Protein AF-A0A0Q4GIU4-F1 (afdb_monomer_lite)

Structure (mmCIF, N/CA/C/O backbone):
data_AF-A0A0Q4GIU4-F1
#
_entry.id   AF-A0A0Q4GIU4-F1
#
loop_
_atom_site.group_PDB
_atom_site.id
_atom_site.type_symbol
_atom_site.label_atom_id
_atom_site.label_alt_id
_atom_site.label_comp_id
_atom_site.label_asym_id
_atom_site.label_entity_id
_atom_site.label_seq_id
_atom_site.pdbx_PDB_ins_code
_atom_site.Cartn_x
_atom_site.Cartn_y
_atom_site.Cartn_z
_atom_site.occupancy
_atom_site.B_iso_or_equiv
_atom_site.auth_seq_id
_atom_site.auth_comp_id
_atom_site.auth_asym_id
_atom_site.auth_atom_id
_atom_site.pdbx_PDB_model_num
ATOM 1 N N . MET A 1 1 ? 18.160 7.508 18.747 1.00 64.81 1 MET A N 1
ATOM 2 C CA . MET A 1 1 ? 18.851 7.458 17.434 1.00 64.81 1 MET A CA 1
ATOM 3 C C . MET A 1 1 ? 19.887 8.561 17.313 1.00 64.81 1 MET A C 1
ATOM 5 O O . MET A 1 1 ? 20.928 8.315 16.727 1.00 64.81 1 MET A O 1
ATOM 9 N N . GLU A 1 2 ? 19.651 9.717 17.932 1.00 73.06 2 GLU A N 1
ATOM 10 C CA . GLU A 1 2 ? 20.606 10.829 18.023 1.00 73.06 2 GLU A CA 1
ATOM 11 C C . GLU A 1 2 ? 21.966 10.409 18.614 1.00 73.06 2 GLU A C 1
ATOM 13 O O . GLU A 1 2 ? 22.997 10.730 18.033 1.00 73.06 2 GLU A O 1
ATOM 18 N N . ASP A 1 3 ? 21.981 9.563 19.653 1.00 75.00 3 ASP A N 1
ATOM 19 C CA . ASP A 1 3 ? 23.223 8.988 20.209 1.00 75.00 3 ASP A CA 1
ATOM 20 C C . ASP A 1 3 ? 23.993 8.084 19.228 1.00 75.00 3 ASP A C 1
ATOM 22 O O . ASP A 1 3 ? 25.207 7.934 19.328 1.00 75.00 3 ASP A O 1
ATOM 26 N N . LYS A 1 4 ? 23.299 7.457 18.266 1.00 72.44 4 LYS A N 1
ATOM 27 C CA . LYS A 1 4 ? 23.948 6.665 17.206 1.00 72.44 4 LYS A CA 1
ATOM 28 C C . LYS A 1 4 ? 24.483 7.562 16.094 1.00 72.44 4 LYS A C 1
ATOM 30 O O . LYS A 1 4 ? 25.513 7.246 15.514 1.00 72.44 4 LYS A O 1
ATOM 35 N N . LEU A 1 5 ? 23.798 8.672 15.813 1.00 74.06 5 LEU A N 1
ATOM 36 C CA . LEU A 1 5 ? 24.231 9.664 14.832 1.00 74.06 5 LEU A CA 1
ATOM 37 C C . LEU A 1 5 ? 25.500 10.392 15.292 1.00 74.06 5 LEU A C 1
ATOM 39 O O . LEU A 1 5 ? 26.400 10.609 14.487 1.00 74.06 5 LEU A O 1
ATOM 43 N N . SER A 1 6 ? 25.603 10.726 16.581 1.00 73.88 6 SER A N 1
ATOM 44 C CA . SER A 1 6 ? 26.808 11.338 17.157 1.00 73.88 6 SER A CA 1
ATOM 45 C C . SER A 1 6 ? 28.007 10.382 17.205 1.00 73.88 6 SER A C 1
ATOM 47 O O . SER A 1 6 ? 29.148 10.837 17.169 1.00 73.88 6 SER A O 1
ATOM 49 N N . ALA A 1 7 ? 27.752 9.070 17.238 1.00 76.88 7 ALA A N 1
ATOM 50 C CA . ALA A 1 7 ? 28.764 8.016 17.209 1.00 76.88 7 ALA A CA 1
ATOM 51 C C . ALA A 1 7 ? 29.135 7.530 15.791 1.00 76.88 7 ALA A C 1
ATOM 53 O O . ALA A 1 7 ? 30.015 6.677 15.661 1.00 76.88 7 ALA A O 1
ATOM 54 N N . ALA A 1 8 ? 28.479 8.031 14.737 1.00 77.62 8 ALA A N 1
ATOM 55 C CA . ALA A 1 8 ? 28.760 7.636 13.358 1.00 77.62 8 ALA A CA 1
ATOM 56 C C . ALA A 1 8 ? 30.159 8.099 12.930 1.00 77.62 8 ALA A C 1
ATOM 58 O O . ALA A 1 8 ? 30.542 9.251 13.144 1.00 77.62 8 ALA A O 1
ATOM 59 N N . THR A 1 9 ? 30.924 7.203 12.309 1.00 79.38 9 THR A N 1
ATOM 60 C CA . THR A 1 9 ? 32.351 7.442 12.031 1.00 79.38 9 THR A CA 1
ATOM 61 C C . THR A 1 9 ? 32.622 7.803 10.575 1.00 79.38 9 THR A C 1
ATOM 63 O O . THR A 1 9 ? 33.625 8.450 10.275 1.00 79.38 9 THR A O 1
ATOM 66 N N . SER A 1 10 ? 31.712 7.437 9.669 1.00 87.50 10 SER A N 1
ATOM 67 C CA . SER A 1 10 ? 31.809 7.724 8.237 1.00 87.50 10 SER A CA 1
ATOM 68 C C . SER A 1 10 ? 30.708 8.669 7.743 1.00 87.50 10 SER A C 1
ATOM 70 O O . SER A 1 10 ? 29.621 8.766 8.316 1.00 87.50 10 SER A O 1
ATOM 72 N N . GLY A 1 11 ? 30.973 9.355 6.624 1.00 84.12 11 GLY A N 1
ATOM 73 C CA . GLY A 1 11 ? 29.987 10.234 5.985 1.00 84.12 11 GLY A CA 1
ATOM 74 C C . GLY A 1 11 ? 28.734 9.490 5.510 1.00 84.12 11 GLY A C 1
ATOM 75 O O . GLY A 1 11 ? 27.635 10.017 5.636 1.00 84.12 11 GLY A O 1
ATOM 76 N N . TRP A 1 12 ? 28.886 8.249 5.033 1.00 86.75 12 TRP A N 1
ATOM 77 C CA . TRP A 1 12 ? 27.760 7.413 4.606 1.00 86.75 12 TRP A CA 1
ATOM 78 C C . TRP A 1 12 ? 26.863 7.009 5.782 1.00 86.75 12 TRP A C 1
ATOM 80 O O . TRP A 1 12 ? 25.655 7.207 5.703 1.00 86.75 12 TRP A O 1
ATOM 90 N N . GLU A 1 13 ? 27.443 6.527 6.891 1.00 86.19 13 GLU A N 1
ATOM 91 C CA . GLU A 1 13 ? 26.679 6.162 8.098 1.00 86.19 13 GLU A CA 1
ATOM 92 C C . GLU A 1 13 ? 25.882 7.352 8.631 1.00 86.19 13 GLU A C 1
ATOM 94 O O . GLU A 1 13 ? 24.728 7.210 9.034 1.00 86.19 13 GLU A O 1
ATOM 99 N N . LYS A 1 14 ? 26.487 8.543 8.611 1.00 86.25 14 LYS A N 1
ATOM 100 C CA . LYS A 1 14 ? 25.820 9.763 9.052 1.00 86.25 14 LYS A CA 1
ATOM 101 C C . LYS A 1 14 ? 24.609 10.090 8.173 1.00 86.25 14 LYS A C 1
ATOM 103 O O . LYS A 1 14 ? 23.523 10.309 8.702 1.00 86.25 14 LYS A O 1
ATOM 108 N N . THR A 1 15 ? 24.775 10.074 6.850 1.00 86.75 15 THR A N 1
ATOM 109 C CA . THR A 1 15 ? 23.681 10.336 5.900 1.00 86.75 15 THR A CA 1
ATOM 110 C C . THR A 1 15 ? 22.569 9.287 5.985 1.00 86.75 15 THR A C 1
ATOM 112 O O . THR A 1 15 ? 21.392 9.642 5.916 1.00 86.75 15 THR A O 1
ATOM 115 N N . ASP A 1 16 ? 22.912 8.011 6.163 1.00 87.25 16 ASP A N 1
ATOM 116 C CA . ASP A 1 16 ? 21.937 6.925 6.318 1.00 87.25 16 ASP A CA 1
ATOM 117 C C . ASP A 1 16 ? 21.103 7.080 7.604 1.00 87.25 16 ASP A C 1
ATOM 119 O O . ASP A 1 16 ? 19.870 6.983 7.589 1.00 87.25 16 ASP A O 1
ATOM 123 N N . LEU A 1 17 ? 21.760 7.425 8.716 1.00 89.19 17 LEU A N 1
ATOM 124 C CA . LEU A 1 17 ? 21.087 7.697 9.983 1.00 89.19 17 LEU A CA 1
ATOM 125 C C . LEU A 1 17 ? 20.203 8.944 9.908 1.00 89.19 17 LEU A C 1
ATOM 127 O O . LEU A 1 17 ? 19.068 8.893 10.374 1.00 89.19 17 LEU A O 1
ATOM 131 N N . GLU A 1 18 ? 20.671 10.034 9.298 1.00 89.81 18 GLU A N 1
ATOM 132 C CA . GLU A 1 18 ? 19.868 11.246 9.077 1.00 89.81 18 GLU A CA 1
ATOM 133 C C . GLU A 1 18 ? 18.605 10.943 8.258 1.00 89.81 18 GLU A C 1
ATOM 135 O O . GLU A 1 18 ? 17.505 11.348 8.640 1.00 89.81 18 GLU A O 1
ATOM 140 N N . ALA A 1 19 ? 18.735 10.171 7.174 1.00 87.56 19 ALA A N 1
ATOM 141 C CA . ALA A 1 19 ? 17.596 9.755 6.358 1.00 87.56 19 ALA A CA 1
ATOM 142 C C . ALA A 1 19 ? 16.611 8.870 7.139 1.00 87.56 19 ALA A C 1
ATOM 144 O O . ALA A 1 19 ? 15.395 9.000 6.977 1.00 87.56 19 ALA A O 1
ATOM 145 N N . SER A 1 20 ? 17.126 8.002 8.010 1.00 90.94 20 SER A N 1
ATOM 146 C CA . SER A 1 20 ? 16.312 7.153 8.879 1.00 90.94 20 SER A CA 1
ATOM 147 C C . SER A 1 20 ? 15.563 7.960 9.945 1.00 90.94 20 SER A C 1
ATOM 149 O O . SER A 1 20 ? 14.394 7.673 10.204 1.00 90.94 20 SER A O 1
ATOM 151 N N . ILE A 1 21 ? 16.196 8.979 10.547 1.00 92.25 21 ILE A N 1
ATOM 152 C CA . ILE A 1 21 ? 15.535 9.885 11.506 1.00 92.25 21 ILE A CA 1
ATOM 153 C C . ILE A 1 21 ? 14.395 10.613 10.799 1.00 92.25 21 ILE A C 1
ATOM 155 O O . ILE A 1 21 ? 13.255 10.549 11.252 1.00 92.25 21 ILE A O 1
ATOM 159 N N . GLU A 1 22 ? 14.678 11.211 9.637 1.00 92.06 22 GLU A N 1
ATOM 160 C CA . GLU A 1 22 ? 13.666 11.916 8.850 1.00 92.06 22 GLU A CA 1
ATOM 161 C C . GLU A 1 22 ? 12.478 11.003 8.502 1.00 92.06 22 GLU A C 1
ATOM 163 O O . GLU A 1 22 ? 11.321 11.410 8.624 1.00 92.06 22 GLU A O 1
ATOM 168 N N . ALA A 1 23 ? 12.744 9.763 8.080 1.00 91.81 23 ALA A N 1
ATOM 169 C CA . ALA A 1 23 ? 11.696 8.806 7.745 1.00 91.81 23 ALA A CA 1
ATOM 170 C C . ALA A 1 23 ? 10.796 8.495 8.951 1.00 91.81 23 ALA A C 1
ATOM 172 O O . ALA A 1 23 ? 9.572 8.498 8.814 1.00 91.81 23 ALA A O 1
ATOM 173 N N . LEU A 1 24 ? 11.379 8.263 10.131 1.00 93.56 24 LEU A N 1
ATOM 174 C CA . LEU A 1 24 ? 10.625 7.988 11.357 1.00 93.56 24 LEU A CA 1
ATOM 175 C C . LEU A 1 24 ? 9.800 9.195 11.810 1.00 93.56 24 LEU A C 1
ATOM 177 O O . LEU A 1 24 ? 8.632 9.033 12.171 1.00 93.56 24 LEU A O 1
ATOM 181 N N . ASP A 1 25 ? 10.367 10.398 11.749 1.00 94.19 25 ASP A N 1
ATOM 182 C CA . ASP A 1 25 ? 9.665 11.627 12.123 1.00 94.19 25 ASP A CA 1
ATOM 183 C C . ASP A 1 25 ? 8.450 11.862 11.222 1.00 94.19 25 ASP A C 1
ATOM 185 O O . ASP A 1 25 ? 7.336 12.084 11.709 1.00 94.19 25 ASP A O 1
ATOM 189 N N . ARG A 1 26 ? 8.624 11.732 9.900 1.00 93.31 26 ARG A N 1
ATOM 190 C CA . ARG A 1 26 ? 7.518 11.872 8.941 1.00 93.31 26 ARG A CA 1
ATOM 191 C C . ARG A 1 26 ? 6.483 10.761 9.082 1.00 93.31 26 ARG A C 1
ATOM 193 O O . ARG A 1 26 ? 5.282 11.035 9.012 1.00 93.31 26 ARG A O 1
ATOM 200 N N . TYR A 1 27 ? 6.919 9.527 9.322 1.00 93.44 27 TYR A N 1
ATOM 201 C CA . TYR A 1 27 ? 6.024 8.403 9.585 1.00 93.44 27 TYR A CA 1
ATOM 202 C C . TYR A 1 27 ? 5.135 8.680 10.805 1.00 93.44 27 TYR A C 1
ATOM 204 O O . TYR A 1 27 ? 3.908 8.622 10.712 1.00 93.44 27 TYR A O 1
ATOM 212 N N . ASN A 1 28 ? 5.733 9.081 11.928 1.00 93.81 28 ASN A N 1
ATOM 213 C CA . ASN A 1 28 ? 5.002 9.404 13.153 1.00 93.81 28 ASN A CA 1
ATOM 214 C C . ASN A 1 28 ? 4.058 10.601 12.969 1.00 93.81 28 ASN A C 1
ATOM 216 O O . ASN A 1 28 ? 2.910 10.559 13.419 1.00 93.81 28 ASN A O 1
ATOM 220 N N . ALA A 1 29 ? 4.502 11.651 12.272 1.00 93.56 29 ALA A N 1
ATOM 221 C CA . ALA A 1 29 ? 3.660 12.805 11.965 1.00 93.56 29 ALA A CA 1
ATOM 222 C C . ALA A 1 29 ? 2.420 12.400 11.149 1.00 93.56 29 ALA A C 1
ATOM 224 O O . ALA A 1 29 ? 1.298 12.795 11.476 1.00 93.56 29 ALA A O 1
ATOM 225 N N . THR A 1 30 ? 2.607 11.545 10.144 1.00 93.00 30 THR A N 1
ATOM 226 C CA . THR A 1 30 ? 1.535 11.061 9.264 1.00 93.00 30 THR A CA 1
ATOM 227 C C . THR A 1 30 ? 0.558 10.155 10.004 1.00 93.00 30 THR A C 1
ATOM 229 O O . THR A 1 30 ? -0.657 10.321 9.870 1.00 93.00 30 THR A O 1
ATOM 232 N N . LEU A 1 31 ? 1.054 9.232 10.836 1.00 92.12 31 LEU A N 1
ATOM 233 C CA . LEU A 1 31 ? 0.213 8.383 11.686 1.00 92.12 31 LEU A CA 1
ATOM 234 C C . LEU A 1 31 ? -0.723 9.215 12.569 1.00 92.12 31 LEU A C 1
ATOM 236 O O . LEU A 1 31 ? -1.913 8.908 12.670 1.00 92.12 31 LEU A O 1
ATOM 240 N N . ASN A 1 32 ? -0.192 10.279 13.174 1.00 90.69 32 ASN A N 1
ATOM 241 C CA . ASN A 1 32 ? -0.948 11.160 14.057 1.00 90.69 32 ASN A CA 1
ATOM 242 C C . ASN A 1 32 ? -1.969 12.014 13.294 1.00 90.69 32 ASN A C 1
ATOM 244 O O . ASN A 1 32 ? -3.113 12.123 13.732 1.00 90.69 32 ASN A O 1
ATOM 248 N N . GLN A 1 33 ? -1.589 12.592 12.149 1.00 92.94 33 GLN A N 1
ATOM 249 C CA . GLN A 1 33 ? -2.486 13.434 11.346 1.00 92.94 33 GLN A CA 1
ATOM 250 C C . GLN A 1 33 ? -3.639 12.649 10.714 1.00 92.94 33 GLN A C 1
ATOM 252 O O . GLN A 1 33 ? -4.760 13.146 10.639 1.00 92.94 33 GLN A O 1
ATOM 257 N N . THR A 1 34 ? -3.377 11.423 10.263 1.00 89.19 34 THR A N 1
ATOM 258 C CA . THR A 1 34 ? -4.369 10.592 9.557 1.00 89.19 34 THR A CA 1
ATOM 259 C C . THR A 1 34 ? -5.229 9.754 10.502 1.00 89.19 34 THR A C 1
ATOM 261 O O . THR A 1 34 ? -6.259 9.219 10.093 1.00 89.19 34 THR A O 1
ATOM 264 N N . GLY A 1 35 ? -4.820 9.624 11.769 1.00 88.06 35 GLY A N 1
ATOM 265 C CA . GLY A 1 35 ? -5.450 8.732 12.741 1.00 88.06 35 GLY A CA 1
ATOM 266 C C . GLY A 1 35 ? -5.148 7.251 12.505 1.00 88.06 35 GLY A C 1
ATOM 267 O O . GLY A 1 35 ? -5.777 6.400 13.133 1.00 88.06 35 GLY A O 1
ATOM 268 N N . ALA A 1 36 ? -4.196 6.923 11.625 1.00 88.12 36 ALA A N 1
ATOM 269 C CA . ALA A 1 36 ? -3.777 5.546 11.372 1.00 88.12 36 ALA A CA 1
ATOM 270 C C . ALA A 1 36 ? -3.177 4.863 12.612 1.00 88.12 36 ALA A C 1
ATOM 272 O O . ALA A 1 36 ? -3.238 3.643 12.722 1.00 88.12 36 ALA A O 1
ATOM 273 N N . ASN A 1 37 ? -2.689 5.636 13.589 1.00 89.12 37 ASN A N 1
ATOM 274 C CA . ASN A 1 37 ? -2.282 5.127 14.903 1.00 89.12 37 ASN A CA 1
ATOM 275 C C . ASN A 1 37 ? -3.422 4.487 15.721 1.00 89.12 37 ASN A C 1
ATOM 277 O O . ASN A 1 37 ? -3.152 3.836 16.724 1.00 89.12 37 ASN A O 1
ATOM 281 N N . LYS A 1 38 ? -4.685 4.678 15.321 1.00 90.56 38 LYS A N 1
ATOM 282 C CA . LYS A 1 38 ? -5.865 4.073 15.962 1.00 90.56 38 LYS A CA 1
ATOM 283 C C . LYS A 1 38 ? -6.337 2.795 15.268 1.00 90.56 38 LYS A C 1
ATOM 285 O O . LYS A 1 38 ? -7.342 2.226 15.686 1.00 90.56 38 LYS A O 1
ATOM 290 N N . LEU A 1 39 ? -5.692 2.396 14.173 1.00 91.38 39 LEU A N 1
ATOM 291 C CA . LEU A 1 39 ? -6.026 1.164 13.469 1.00 91.38 39 LEU A CA 1
ATOM 292 C C . LEU A 1 39 ? -5.463 -0.028 14.242 1.00 91.38 39 LEU A C 1
ATOM 294 O O . LEU A 1 39 ? -4.322 0.011 14.698 1.00 91.38 39 LEU A O 1
ATOM 298 N N . ASP A 1 40 ? -6.259 -1.087 14.356 1.00 94.75 40 ASP A N 1
ATOM 299 C CA . ASP A 1 40 ? -5.780 -2.358 14.886 1.00 94.75 40 ASP A CA 1
ATOM 300 C C . ASP A 1 40 ? -4.978 -3.079 13.797 1.00 94.75 40 ASP A C 1
ATOM 302 O O . ASP A 1 40 ? -5.532 -3.699 12.884 1.00 94.75 40 ASP A O 1
ATOM 306 N N . CYS A 1 41 ? -3.660 -2.890 13.851 1.00 95.25 41 CYS A N 1
ATOM 307 C CA . CYS A 1 41 ? -2.703 -3.383 12.873 1.00 95.25 41 CYS A CA 1
ATOM 308 C C . CYS A 1 41 ? -1.945 -4.590 13.427 1.00 95.25 41 CYS A C 1
ATOM 310 O O . CYS A 1 41 ? -1.278 -4.508 14.456 1.00 95.25 41 CYS A O 1
ATOM 312 N N . THR A 1 42 ? -1.952 -5.689 12.679 1.00 95.25 42 THR A N 1
ATOM 313 C CA . THR A 1 42 ? -1.138 -6.879 12.956 1.00 95.25 42 THR A CA 1
ATOM 314 C C . THR A 1 42 ? -0.127 -7.081 11.836 1.00 95.25 42 THR A C 1
ATOM 316 O O . THR A 1 42 ? -0.500 -7.043 10.663 1.00 95.25 42 THR A O 1
ATOM 319 N N . ALA A 1 43 ? 1.142 -7.319 12.177 1.00 94.12 43 ALA A N 1
ATOM 320 C CA . ALA A 1 43 ? 2.180 -7.618 11.193 1.00 94.12 43 ALA A CA 1
ATOM 321 C C . ALA A 1 43 ? 1.794 -8.830 10.336 1.00 94.12 43 ALA A C 1
ATOM 323 O O . ALA A 1 43 ? 1.348 -9.859 10.853 1.00 94.12 43 ALA A O 1
ATOM 324 N N . LEU A 1 44 ? 1.976 -8.720 9.020 1.00 88.06 44 LEU A N 1
ATOM 325 C CA . LEU A 1 44 ? 1.748 -9.848 8.130 1.00 88.06 44 LEU A CA 1
ATOM 326 C C . LEU A 1 44 ? 2.885 -10.862 8.316 1.00 88.06 44 LEU A C 1
ATOM 328 O O . LEU A 1 44 ? 4.026 -10.616 7.935 1.00 88.06 44 LEU A O 1
ATOM 332 N N . THR A 1 45 ? 2.575 -12.011 8.911 1.00 80.62 45 THR A N 1
ATOM 333 C CA . THR A 1 45 ? 3.536 -13.100 9.103 1.00 80.62 45 THR A CA 1
ATOM 334 C C . THR A 1 45 ? 3.369 -14.174 8.029 1.00 80.62 45 THR A C 1
ATOM 336 O O . THR A 1 45 ? 2.255 -14.540 7.649 1.00 80.62 45 THR A O 1
ATOM 339 N N . GLY A 1 46 ? 4.495 -14.702 7.543 1.00 80.56 46 GLY A N 1
ATOM 340 C CA . GLY A 1 46 ? 4.528 -15.778 6.550 1.00 80.56 46 GLY A CA 1
ATOM 341 C C . GLY A 1 46 ? 4.488 -15.312 5.091 1.00 80.56 46 GLY A C 1
ATOM 342 O O . GLY A 1 46 ? 4.362 -14.131 4.777 1.00 80.56 46 GLY A O 1
ATOM 343 N N . SER A 1 47 ? 4.644 -16.270 4.173 1.00 81.50 47 SER A N 1
ATOM 344 C CA . SER A 1 47 ? 4.598 -16.004 2.734 1.00 81.50 47 SER A CA 1
ATOM 345 C C . SER A 1 47 ? 3.162 -16.063 2.229 1.00 81.50 47 SER A C 1
ATOM 347 O O . SER A 1 47 ? 2.482 -17.073 2.406 1.00 81.50 47 SER A O 1
ATOM 349 N N . VAL A 1 48 ? 2.715 -15.001 1.560 1.00 87.88 48 VAL A N 1
ATOM 350 C CA . VAL A 1 48 ? 1.422 -14.990 0.870 1.00 87.88 48 VAL A CA 1
ATOM 351 C C . VAL A 1 48 ? 1.634 -15.315 -0.615 1.00 87.88 48 VAL A C 1
ATOM 353 O O . VAL A 1 48 ? 2.585 -14.797 -1.226 1.00 87.88 48 VAL A O 1
ATOM 356 N N . PRO A 1 49 ? 0.797 -16.185 -1.217 1.00 93.25 49 PRO A N 1
ATOM 357 C CA . PRO A 1 49 ? 0.849 -16.449 -2.649 1.00 93.25 49 PRO A CA 1
ATOM 358 C C . PRO A 1 49 ? 0.691 -15.162 -3.473 1.00 93.25 49 PRO A C 1
ATOM 360 O O . PRO A 1 49 ? -0.014 -14.250 -3.048 1.00 93.25 49 PRO A O 1
ATOM 363 N N . PRO A 1 50 ? 1.325 -15.064 -4.653 1.00 96.50 50 PRO A N 1
ATOM 364 C CA . PRO A 1 50 ? 1.146 -13.909 -5.523 1.00 96.50 50 PRO A CA 1
ATOM 365 C C . PRO A 1 50 ? -0.287 -13.834 -6.065 1.00 96.50 50 PRO A C 1
ATOM 367 O O . PRO A 1 50 ? -0.962 -14.854 -6.238 1.00 96.50 50 PRO A O 1
ATOM 370 N N . LEU A 1 51 ? -0.712 -12.623 -6.412 1.00 97.25 51 LEU A N 1
ATOM 371 C CA . LEU A 1 51 ? -1.906 -12.394 -7.215 1.00 97.25 51 LEU A CA 1
ATOM 372 C C . LEU A 1 51 ? -1.639 -12.836 -8.656 1.00 97.25 51 LEU A C 1
ATOM 374 O O . LEU A 1 51 ? -0.526 -12.684 -9.157 1.00 97.25 51 LEU A O 1
ATOM 378 N N . LEU A 1 52 ? -2.661 -13.358 -9.330 1.00 97.12 52 LEU A N 1
ATOM 379 C CA . LEU A 1 52 ? -2.621 -13.590 -10.771 1.00 97.12 52 LEU A CA 1
ATOM 380 C C . LEU A 1 52 ? -3.384 -12.451 -11.453 1.00 97.12 52 LEU A C 1
ATOM 382 O O . LEU A 1 52 ? -4.602 -12.372 -11.311 1.00 97.12 52 LEU A O 1
ATOM 386 N N . ILE A 1 53 ? -2.674 -11.564 -12.148 1.00 97.50 53 ILE A N 1
ATOM 387 C CA . ILE A 1 53 ? -3.239 -10.373 -12.797 1.00 97.50 53 ILE A CA 1
ATOM 388 C C . ILE A 1 53 ? -2.731 -10.330 -14.235 1.00 97.50 53 ILE A C 1
ATOM 390 O O . ILE A 1 53 ? -1.523 -10.375 -14.450 1.00 97.50 53 ILE A O 1
ATOM 394 N N . GLY A 1 54 ? -3.632 -10.292 -15.221 1.00 94.81 54 GLY A N 1
ATOM 395 C CA . GLY A 1 54 ? -3.247 -10.239 -16.638 1.00 94.81 54 GLY A CA 1
ATOM 396 C C . GLY A 1 54 ? -2.325 -11.384 -17.086 1.00 94.81 54 GLY A C 1
ATOM 397 O O . GLY A 1 54 ? -1.448 -11.188 -17.917 1.00 94.81 54 GLY A O 1
ATOM 398 N N . GLY A 1 55 ? -2.440 -12.566 -16.468 1.00 93.56 55 GLY A N 1
ATOM 399 C CA . GLY A 1 55 ? -1.550 -13.708 -16.723 1.00 93.56 55 GLY A CA 1
ATOM 400 C C . GLY A 1 55 ? -0.196 -13.669 -15.997 1.00 93.56 55 GLY A C 1
ATOM 401 O O . GLY A 1 55 ? 0.541 -14.652 -16.054 1.00 93.56 55 GLY A O 1
ATOM 402 N N . LEU A 1 56 ? 0.123 -12.601 -15.256 1.00 95.06 56 LEU A N 1
ATOM 403 C CA . LEU A 1 56 ? 1.347 -12.488 -14.458 1.00 95.06 56 LEU A CA 1
ATOM 404 C C . LEU A 1 56 ? 1.129 -12.776 -12.979 1.00 95.06 56 LEU A C 1
ATOM 406 O O . LEU A 1 56 ? 0.104 -12.434 -12.390 1.00 95.06 56 LEU A O 1
ATOM 410 N N . LYS A 1 57 ? 2.164 -13.346 -12.356 1.00 96.00 57 LYS A N 1
ATOM 411 C CA . LYS A 1 57 ? 2.265 -13.470 -10.901 1.00 96.00 57 LYS A CA 1
ATOM 412 C C . LYS A 1 57 ? 2.776 -12.152 -10.321 1.00 96.00 57 LYS A C 1
ATOM 414 O O . LYS A 1 57 ? 3.968 -11.866 -10.392 1.00 96.00 57 LYS A O 1
ATOM 419 N N . VAL A 1 58 ? 1.884 -11.377 -9.717 1.00 95.81 58 VAL A N 1
ATOM 420 C CA . VAL A 1 58 ? 2.197 -10.101 -9.067 1.00 95.81 58 VAL A CA 1
ATOM 421 C C . VAL A 1 58 ? 2.264 -10.312 -7.561 1.00 95.81 58 VAL A C 1
ATOM 423 O O . VAL A 1 58 ? 1.272 -10.649 -6.912 1.00 95.81 58 VAL A O 1
ATOM 426 N N . ARG A 1 59 ? 3.450 -10.124 -6.981 1.00 94.94 59 ARG A N 1
ATOM 427 C CA . ARG A 1 59 ? 3.628 -10.189 -5.531 1.00 94.94 59 ARG A CA 1
ATOM 428 C C . ARG A 1 59 ? 3.268 -8.842 -4.909 1.00 94.94 59 ARG A C 1
ATOM 430 O O . ARG A 1 59 ? 3.886 -7.832 -5.222 1.00 94.94 59 ARG A O 1
ATOM 437 N N . VAL A 1 60 ? 2.306 -8.862 -3.993 1.00 94.75 60 VAL A N 1
ATOM 438 C CA . VAL A 1 60 ? 1.954 -7.725 -3.138 1.00 94.75 60 VAL A CA 1
ATOM 439 C C . VAL A 1 60 ? 2.278 -8.128 -1.706 1.00 94.75 60 VAL A C 1
ATOM 441 O O . VAL A 1 60 ? 1.800 -9.160 -1.239 1.00 94.75 60 VAL A O 1
ATOM 444 N N . THR A 1 61 ? 3.113 -7.345 -1.028 1.00 93.06 61 THR A N 1
ATOM 445 C CA . THR A 1 61 ? 3.548 -7.603 0.352 1.00 93.06 61 THR A CA 1
ATOM 446 C C . THR A 1 61 ? 3.179 -6.421 1.242 1.00 93.06 61 THR A C 1
ATOM 448 O O . THR A 1 61 ? 4.001 -5.527 1.432 1.00 93.06 61 THR A O 1
ATOM 451 N N . PRO A 1 62 ? 1.937 -6.364 1.747 1.00 95.56 62 PRO A N 1
ATOM 452 C CA . PRO A 1 62 ? 1.598 -5.416 2.798 1.00 95.56 62 PRO A CA 1
ATOM 453 C C . PRO A 1 62 ? 2.414 -5.708 4.064 1.00 95.56 62 PRO A C 1
ATOM 455 O O . PRO A 1 62 ? 2.677 -6.871 4.368 1.00 95.56 62 PRO A O 1
ATOM 458 N N . ASP A 1 63 ? 2.779 -4.670 4.810 1.00 94.50 63 ASP A N 1
ATOM 459 C CA . ASP A 1 63 ? 3.538 -4.806 6.059 1.00 94.50 63 ASP A CA 1
ATOM 460 C C . ASP A 1 63 ? 2.632 -5.261 7.209 1.00 94.50 63 ASP A C 1
ATOM 462 O O . ASP A 1 63 ? 3.011 -6.077 8.052 1.00 94.50 63 ASP A O 1
ATOM 466 N N . VAL A 1 64 ? 1.402 -4.741 7.226 1.00 95.81 64 VAL A N 1
ATOM 467 C CA . VAL A 1 64 ? 0.401 -5.023 8.258 1.00 95.81 64 VAL A CA 1
ATOM 468 C C . VAL A 1 64 ? -0.968 -5.293 7.645 1.00 95.81 64 VAL A C 1
ATOM 470 O O . VAL A 1 64 ? -1.335 -4.736 6.607 1.00 95.81 64 VAL A O 1
ATOM 473 N N . THR A 1 65 ? -1.749 -6.131 8.319 1.00 96.81 65 THR A N 1
ATOM 474 C CA . THR A 1 65 ? -3.192 -6.283 8.106 1.00 96.81 65 THR A CA 1
ATOM 475 C C . THR A 1 65 ? -3.956 -5.482 9.147 1.00 96.81 65 THR A C 1
ATOM 477 O O . THR A 1 65 ? -3.514 -5.397 10.290 1.00 96.81 65 THR A O 1
ATOM 480 N N . ILE A 1 66 ? -5.109 -4.946 8.762 1.00 97.25 66 ILE A N 1
ATOM 481 C CA . ILE A 1 66 ? -6.007 -4.186 9.629 1.00 97.25 66 ILE A CA 1
ATOM 482 C C . ILE A 1 66 ? -7.259 -5.016 9.893 1.00 97.25 66 ILE A C 1
ATOM 484 O O . ILE A 1 66 ? -7.827 -5.569 8.947 1.00 97.25 66 ILE A O 1
ATOM 488 N N . ALA A 1 67 ? -7.715 -5.039 11.141 1.00 96.31 67 ALA A N 1
ATOM 489 C CA . ALA A 1 67 ? -9.054 -5.480 11.510 1.00 96.31 67 ALA A CA 1
ATOM 490 C C . ALA A 1 67 ? -9.836 -4.310 12.121 1.00 96.31 67 ALA A C 1
ATOM 492 O O . ALA A 1 67 ? -9.277 -3.419 12.758 1.00 96.31 67 ALA A O 1
ATOM 493 N N . LYS A 1 68 ? -11.143 -4.270 11.880 1.00 96.19 68 LYS A N 1
ATOM 494 C CA . LYS A 1 68 ? -12.039 -3.291 12.485 1.00 96.19 68 LYS A CA 1
ATOM 495 C C . LYS A 1 68 ? -13.398 -3.923 12.722 1.00 96.19 68 LYS A C 1
ATOM 497 O O . LYS A 1 68 ? -14.074 -4.298 11.764 1.00 96.19 68 LYS A O 1
ATOM 502 N N . ASP A 1 69 ? -13.818 -3.960 13.978 1.00 95.38 69 ASP A N 1
ATOM 503 C CA . ASP A 1 69 ? -15.162 -4.400 14.333 1.00 95.38 69 ASP A CA 1
ATOM 504 C C . ASP A 1 69 ? -16.218 -3.523 13.651 1.00 95.38 69 ASP A C 1
ATOM 506 O O . ASP A 1 69 ? -16.122 -2.289 13.614 1.00 95.38 69 ASP A O 1
ATOM 510 N N . ASP A 1 70 ? -17.246 -4.173 13.113 1.00 93.50 70 ASP A N 1
ATOM 511 C CA . ASP A 1 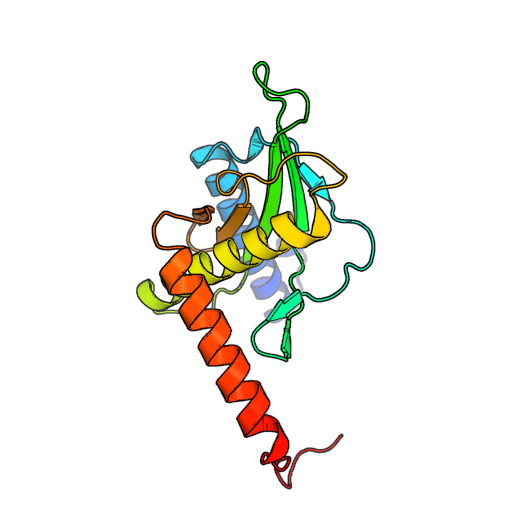70 ? -18.426 -3.517 12.567 1.00 93.50 70 ASP A CA 1
ATOM 512 C C . ASP A 1 70 ? -19.655 -4.007 13.336 1.00 93.50 70 ASP A C 1
ATOM 514 O O . ASP A 1 70 ? -20.108 -5.126 13.109 1.00 93.50 70 ASP A O 1
ATOM 518 N N . PRO A 1 71 ? -20.232 -3.176 14.225 1.00 92.69 71 PRO A N 1
ATOM 519 C CA . PRO A 1 71 ? -21.400 -3.553 15.022 1.00 92.69 71 PRO A CA 1
ATOM 520 C C . PRO A 1 71 ? -22.632 -3.944 14.195 1.00 92.69 71 PRO A C 1
ATOM 522 O O . PRO A 1 71 ? -23.607 -4.443 14.752 1.00 92.69 71 PRO A O 1
ATOM 525 N N . LYS A 1 72 ? -22.637 -3.651 12.888 1.00 93.12 72 LYS A N 1
ATOM 526 C CA . LYS A 1 72 ? -23.737 -3.959 11.968 1.00 93.12 72 LYS A CA 1
ATOM 527 C C . LYS A 1 72 ? -23.476 -5.199 11.112 1.00 93.12 72 LYS A C 1
ATOM 529 O O . LYS A 1 72 ? -24.367 -5.582 10.355 1.00 93.12 72 LYS A O 1
ATOM 534 N N . ALA A 1 73 ? -22.291 -5.800 11.196 1.00 92.25 73 ALA A N 1
ATOM 535 C CA . ALA A 1 73 ? -21.910 -6.976 10.426 1.00 92.25 73 ALA A CA 1
ATOM 536 C C . ALA A 1 73 ? -21.580 -8.155 11.351 1.00 92.25 73 ALA A C 1
ATOM 538 O O . ALA A 1 73 ? -21.236 -7.977 12.515 1.00 92.25 73 ALA A O 1
ATOM 539 N N . LEU A 1 74 ? -21.708 -9.373 10.818 1.00 91.50 74 LEU A N 1
ATOM 540 C CA . LEU A 1 74 ? -21.317 -10.593 11.533 1.00 91.50 74 LEU A CA 1
ATOM 541 C C . LEU A 1 74 ? -19.794 -10.750 11.591 1.00 91.50 74 LEU A C 1
ATOM 543 O O . LEU A 1 74 ? -19.262 -11.200 12.599 1.00 91.50 74 LEU A O 1
ATOM 547 N N . ASP A 1 75 ? -19.118 -10.349 10.516 1.00 94.81 75 ASP A N 1
ATOM 548 C CA . ASP A 1 75 ? -17.670 -10.429 10.380 1.00 94.81 75 ASP A CA 1
ATOM 549 C C . ASP A 1 75 ? -17.032 -9.038 10.511 1.00 94.81 75 ASP A C 1
ATOM 551 O O . ASP A 1 75 ? -17.604 -8.053 10.021 1.00 94.81 75 ASP A O 1
ATOM 555 N N . PRO A 1 76 ? -15.819 -8.933 11.086 1.00 96.44 76 PRO A N 1
ATOM 556 C CA . PRO A 1 76 ? -15.086 -7.676 11.106 1.00 96.44 76 PRO A CA 1
ATOM 557 C C . PRO A 1 76 ? -14.745 -7.224 9.682 1.00 96.44 76 PRO A C 1
ATOM 559 O O . PRO A 1 76 ? -14.635 -8.016 8.739 1.00 96.44 76 PRO A O 1
ATOM 562 N N . ARG A 1 77 ? -14.533 -5.920 9.517 1.00 97.69 77 ARG A N 1
ATOM 563 C CA . ARG A 1 77 ? -13.983 -5.344 8.289 1.00 97.69 77 ARG A CA 1
ATOM 564 C C . ARG A 1 77 ? -12.473 -5.517 8.312 1.00 97.69 77 ARG A C 1
ATOM 566 O O . ARG A 1 77 ? -11.836 -5.217 9.319 1.00 97.69 77 ARG A O 1
ATOM 573 N N . VAL A 1 78 ? -11.895 -5.962 7.202 1.00 97.62 78 VAL A N 1
ATOM 574 C CA . VAL A 1 78 ? -10.447 -6.200 7.110 1.00 97.62 78 VAL A CA 1
ATOM 575 C C . VAL A 1 78 ? -9.808 -5.440 5.960 1.00 97.62 78 VAL A C 1
ATOM 577 O O . VAL A 1 78 ? -10.441 -5.142 4.949 1.00 97.62 78 VAL A O 1
ATOM 580 N N . GLY A 1 79 ? -8.528 -5.136 6.111 1.00 97.44 79 GLY A N 1
ATOM 581 C CA . GLY A 1 79 ? -7.715 -4.501 5.085 1.00 97.44 79 GLY A CA 1
ATOM 582 C C . GLY A 1 79 ? -6.232 -4.700 5.356 1.00 97.44 79 GLY A C 1
ATOM 583 O O . GLY A 1 79 ? -5.844 -5.583 6.121 1.00 97.44 79 GLY A O 1
ATOM 584 N N . ALA A 1 80 ? -5.392 -3.901 4.715 1.00 97.31 80 ALA A N 1
ATOM 585 C CA . ALA A 1 80 ? -3.947 -3.982 4.869 1.00 97.31 80 ALA A CA 1
ATOM 586 C C . ALA A 1 80 ? -3.272 -2.661 4.481 1.00 97.31 80 ALA A C 1
ATOM 588 O O . ALA A 1 80 ? -3.894 -1.780 3.883 1.00 97.31 80 ALA A O 1
ATOM 589 N N . VAL A 1 81 ? -1.993 -2.528 4.821 1.00 96.50 81 VAL A N 1
ATOM 590 C CA . VAL A 1 81 ? -1.179 -1.349 4.507 1.00 96.50 81 VAL A CA 1
ATOM 591 C C . VAL A 1 81 ? 0.133 -1.786 3.885 1.00 96.50 81 VAL A C 1
ATOM 593 O O . VAL A 1 81 ? 0.785 -2.692 4.399 1.00 96.50 81 VAL A O 1
ATOM 596 N N . VAL A 1 82 ? 0.533 -1.118 2.806 1.00 95.62 82 VAL A N 1
ATOM 597 C CA . VAL A 1 82 ? 1.907 -1.173 2.296 1.00 95.62 82 VAL A CA 1
ATOM 598 C C . VAL A 1 82 ? 2.607 0.160 2.532 1.00 95.62 82 VAL A C 1
ATOM 600 O O . VAL A 1 82 ? 2.056 1.219 2.226 1.00 95.62 82 VAL A O 1
ATOM 603 N N . THR A 1 83 ? 3.823 0.114 3.055 1.00 94.31 83 THR A N 1
ATOM 604 C CA . THR A 1 83 ? 4.640 1.278 3.386 1.00 94.31 83 THR A CA 1
ATOM 605 C C . THR A 1 83 ? 5.596 1.580 2.243 1.00 94.31 83 THR A C 1
ATOM 607 O O . THR A 1 83 ? 6.386 0.749 1.802 1.00 94.31 83 THR A O 1
ATOM 610 N N . MET A 1 84 ? 5.532 2.805 1.738 1.00 92.31 84 MET A N 1
ATOM 611 C CA . MET A 1 84 ? 6.364 3.304 0.656 1.00 92.31 84 MET A CA 1
ATOM 612 C C . MET A 1 84 ? 7.429 4.248 1.216 1.00 92.31 84 MET A C 1
ATOM 614 O O . MET A 1 84 ? 7.142 5.388 1.574 1.00 92.31 84 MET A O 1
ATOM 618 N N . ILE A 1 85 ? 8.679 3.776 1.237 1.00 87.75 85 ILE A N 1
ATOM 619 C CA . ILE A 1 85 ? 9.846 4.497 1.791 1.00 87.75 85 ILE A CA 1
ATOM 620 C C . ILE A 1 85 ? 10.716 5.107 0.667 1.00 87.75 85 ILE A C 1
ATOM 622 O O . ILE A 1 85 ? 11.758 5.706 0.895 1.00 87.75 85 ILE A O 1
ATOM 626 N N . ALA A 1 86 ? 10.310 5.000 -0.600 1.00 79.50 86 ALA A N 1
ATOM 627 C CA . ALA A 1 86 ? 11.112 5.530 -1.703 1.00 79.50 86 ALA A CA 1
ATOM 628 C C . ALA A 1 86 ? 11.132 7.075 -1.702 1.00 79.50 86 ALA A C 1
ATOM 630 O O . ALA A 1 86 ? 10.104 7.717 -1.928 1.00 79.50 86 ALA A O 1
ATOM 631 N N . LYS A 1 87 ? 12.310 7.682 -1.503 1.00 71.50 87 LYS A N 1
ATOM 632 C CA . LYS A 1 87 ? 12.518 9.146 -1.551 1.00 71.50 87 LYS A CA 1
ATOM 633 C C . LYS A 1 87 ? 12.755 9.689 -2.973 1.00 71.50 87 LYS A C 1
ATOM 635 O O . LYS A 1 87 ? 12.558 10.871 -3.214 1.00 71.50 87 LYS A O 1
ATOM 640 N N . GLY A 1 88 ? 13.130 8.828 -3.925 1.00 68.88 88 GLY A N 1
ATOM 641 C CA . GLY A 1 88 ? 13.672 9.226 -5.236 1.00 68.88 88 GLY A CA 1
ATOM 642 C C . GLY A 1 88 ? 12.690 9.700 -6.318 1.00 68.88 88 GLY A C 1
ATOM 643 O O . GLY A 1 88 ? 13.138 10.020 -7.413 1.00 68.88 88 GLY A O 1
ATOM 644 N N . GLU A 1 89 ? 11.378 9.744 -6.068 1.00 79.00 89 GLU A N 1
ATOM 645 C CA . GLU A 1 89 ? 10.422 10.295 -7.043 1.00 79.00 89 GLU A CA 1
ATOM 646 C C . GLU A 1 89 ? 10.245 11.798 -6.807 1.00 79.00 89 GLU A C 1
ATOM 648 O O . GLU A 1 89 ? 9.610 12.204 -5.832 1.00 79.00 89 GLU A O 1
ATOM 653 N N . SER A 1 90 ? 10.820 12.610 -7.698 1.00 75.44 90 SER A N 1
ATOM 654 C CA . SER A 1 90 ? 10.782 14.074 -7.623 1.00 75.44 90 SER A CA 1
ATOM 655 C C . SER A 1 90 ? 9.479 14.672 -8.160 1.00 75.44 90 SER A C 1
ATOM 657 O O . SER A 1 90 ? 9.144 15.809 -7.830 1.00 75.44 90 SER A O 1
ATOM 659 N N . SER A 1 91 ? 8.712 13.929 -8.966 1.00 85.56 91 SER A N 1
ATOM 660 C CA . SER A 1 91 ? 7.407 14.373 -9.450 1.00 85.56 91 SER A CA 1
ATOM 661 C C . SER A 1 91 ? 6.303 14.006 -8.460 1.00 85.56 91 SER A C 1
ATOM 663 O O . SER A 1 91 ? 5.912 12.842 -8.350 1.00 85.56 91 SER A O 1
ATOM 665 N N . GLY A 1 92 ? 5.715 15.018 -7.813 1.00 85.50 92 GLY A N 1
ATOM 666 C CA . GLY A 1 92 ? 4.568 14.828 -6.916 1.00 85.50 92 GLY A CA 1
ATOM 667 C C . GLY A 1 92 ? 3.398 14.092 -7.583 1.00 85.50 92 GLY A C 1
ATOM 668 O O . GLY A 1 92 ? 2.790 13.210 -6.982 1.00 85.50 92 GLY A O 1
ATOM 669 N N . THR A 1 93 ? 3.136 14.356 -8.869 1.00 89.12 93 THR A N 1
ATOM 670 C CA . THR A 1 93 ? 2.089 13.655 -9.629 1.00 89.12 93 THR A CA 1
ATOM 671 C C . THR A 1 93 ? 2.392 12.166 -9.789 1.00 89.12 93 THR A C 1
ATOM 673 O O . THR A 1 93 ? 1.527 11.336 -9.513 1.00 89.12 93 THR A O 1
ATOM 676 N N . LYS A 1 94 ? 3.612 11.801 -10.208 1.00 89.81 94 LYS A N 1
ATOM 677 C CA . LYS A 1 94 ? 3.991 10.385 -10.362 1.00 89.81 94 LYS A CA 1
ATOM 678 C C . LYS A 1 94 ? 3.971 9.658 -9.023 1.00 89.81 94 LYS A C 1
ATOM 680 O O . LYS A 1 94 ? 3.477 8.534 -8.948 1.00 89.81 94 LYS A O 1
ATOM 685 N N . ARG A 1 95 ? 4.445 10.318 -7.963 1.00 90.50 95 ARG A N 1
ATOM 686 C CA . ARG A 1 95 ? 4.408 9.802 -6.592 1.00 90.50 95 ARG A CA 1
ATOM 687 C C . ARG A 1 95 ? 2.978 9.494 -6.149 1.00 90.50 95 ARG A C 1
ATOM 689 O O . ARG A 1 95 ? 2.690 8.366 -5.748 1.00 90.50 95 ARG A O 1
ATOM 696 N N . ALA A 1 96 ? 2.068 10.451 -6.323 1.00 90.25 96 ALA A N 1
ATOM 697 C CA . ALA A 1 96 ? 0.659 10.286 -5.988 1.00 90.25 96 ALA A CA 1
ATOM 698 C C . ALA A 1 96 ? -0.009 9.162 -6.798 1.00 90.25 96 ALA A C 1
ATOM 700 O O . ALA A 1 96 ? -0.776 8.372 -6.247 1.00 90.25 96 ALA A O 1
ATOM 701 N N . GLU A 1 97 ? 0.280 9.047 -8.097 1.00 91.69 97 GLU A N 1
ATOM 702 C CA . GLU A 1 97 ? -0.259 7.956 -8.915 1.00 91.69 97 GLU A CA 1
ATOM 703 C C . GLU A 1 97 ? 0.303 6.588 -8.510 1.00 91.69 97 GLU A C 1
ATOM 705 O O . GLU A 1 97 ? -0.452 5.614 -8.463 1.00 91.69 97 GLU A O 1
ATOM 710 N N . LYS A 1 98 ? 1.585 6.509 -8.130 1.00 91.75 98 LYS A N 1
ATOM 711 C CA . LYS A 1 98 ? 2.192 5.290 -7.582 1.00 91.75 98 LYS A CA 1
ATOM 712 C C . LYS A 1 98 ? 1.515 4.863 -6.280 1.00 91.75 98 LYS A C 1
ATOM 714 O O . LYS A 1 98 ? 1.160 3.693 -6.156 1.00 91.75 98 LYS A O 1
ATOM 719 N N . ALA A 1 99 ? 1.283 5.796 -5.354 1.00 93.50 99 ALA A N 1
ATOM 720 C CA . ALA A 1 99 ? 0.572 5.527 -4.104 1.00 93.50 99 ALA A CA 1
ATOM 721 C C . ALA A 1 99 ? -0.845 4.989 -4.371 1.00 93.50 99 ALA A C 1
ATOM 723 O O . ALA A 1 99 ? -1.221 3.921 -3.895 1.00 93.50 99 ALA A O 1
ATOM 724 N N . LYS A 1 100 ? -1.612 5.644 -5.251 1.00 94.50 100 LYS A N 1
ATOM 725 C CA . LYS A 1 100 ? -2.956 5.169 -5.627 1.00 94.50 100 LYS A CA 1
ATOM 726 C C . LYS A 1 100 ? -2.935 3.766 -6.242 1.00 94.50 100 LYS A C 1
ATOM 728 O O . LYS A 1 100 ? -3.811 2.961 -5.938 1.00 94.50 100 LYS A O 1
ATOM 733 N N . THR A 1 101 ? -1.963 3.459 -7.101 1.00 95.25 101 THR A N 1
ATOM 734 C CA . THR A 1 101 ? -1.798 2.115 -7.681 1.00 95.25 101 THR A CA 1
ATOM 735 C C . THR A 1 101 ? -1.448 1.081 -6.611 1.00 95.25 101 THR A C 1
ATOM 737 O O . THR A 1 101 ? -2.057 0.013 -6.579 1.00 95.25 101 THR A O 1
ATOM 740 N N . ALA A 1 102 ? -0.536 1.407 -5.691 1.00 95.75 102 ALA A N 1
ATOM 741 C CA . ALA A 1 102 ? -0.185 0.544 -4.567 1.00 95.75 102 ALA A CA 1
ATOM 742 C C . ALA A 1 102 ? -1.402 0.254 -3.670 1.00 95.75 102 ALA A C 1
ATOM 744 O O . ALA A 1 102 ? -1.660 -0.904 -3.355 1.00 95.75 102 ALA A O 1
ATOM 745 N N . ALA A 1 103 ? -2.214 1.264 -3.344 1.00 96.88 103 ALA A N 1
ATOM 746 C CA . ALA A 1 103 ? -3.437 1.082 -2.561 1.00 96.88 103 ALA A CA 1
ATOM 747 C C . ALA A 1 103 ? -4.447 0.136 -3.244 1.00 96.88 103 ALA A C 1
ATOM 749 O O . ALA A 1 103 ? -5.073 -0.691 -2.581 1.00 96.88 103 ALA A O 1
ATOM 750 N N . VAL A 1 104 ? -4.579 0.199 -4.576 1.00 97.44 104 VAL A N 1
ATOM 751 C CA . VAL A 1 104 ? -5.426 -0.738 -5.340 1.00 97.44 104 VAL A CA 1
ATOM 752 C C . VAL A 1 104 ? -4.866 -2.161 -5.316 1.00 97.44 104 VAL A C 1
ATOM 754 O O . VAL A 1 104 ? -5.632 -3.105 -5.149 1.00 97.44 104 VAL A O 1
ATOM 757 N N . LEU A 1 105 ? -3.549 -2.339 -5.426 1.00 97.62 105 LEU A N 1
ATOM 758 C CA . LEU A 1 105 ? -2.924 -3.660 -5.292 1.00 97.62 105 LEU A CA 1
ATOM 759 C C . LEU A 1 105 ? -3.134 -4.254 -3.891 1.00 97.62 105 LEU A C 1
ATOM 761 O O . LEU A 1 105 ? -3.406 -5.446 -3.767 1.00 97.62 105 LEU A O 1
ATOM 765 N N . VAL A 1 106 ? -3.075 -3.425 -2.845 1.00 97.69 106 VAL A N 1
ATOM 766 C CA . VAL A 1 106 ? -3.395 -3.833 -1.468 1.00 97.69 106 VAL A CA 1
ATOM 767 C C . VAL A 1 106 ? -4.866 -4.232 -1.326 1.00 97.69 106 VAL A C 1
ATOM 769 O O . VAL A 1 106 ? -5.170 -5.212 -0.650 1.00 97.69 106 VAL A O 1
ATOM 772 N N . TRP A 1 107 ? -5.783 -3.535 -2.001 1.00 97.94 107 TRP A N 1
ATOM 773 C CA . TRP A 1 107 ? -7.184 -3.955 -2.066 1.00 97.94 107 TRP A CA 1
ATOM 774 C C . TRP A 1 107 ? -7.348 -5.335 -2.716 1.00 97.94 107 TRP A C 1
ATOM 776 O O . TRP A 1 107 ? -7.974 -6.211 -2.123 1.00 97.94 107 TRP A O 1
ATOM 786 N N . LEU A 1 108 ? -6.740 -5.561 -3.886 1.00 97.81 108 LEU A N 1
ATOM 787 C CA . LEU A 1 108 ? -6.796 -6.862 -4.566 1.00 97.81 108 LEU A CA 1
ATOM 788 C C . LEU A 1 108 ? -6.189 -7.980 -3.705 1.00 97.81 108 LEU A C 1
ATOM 790 O O . LEU A 1 108 ? -6.695 -9.103 -3.681 1.00 97.81 108 LEU A O 1
ATOM 794 N N . PHE A 1 109 ? -5.129 -7.667 -2.956 1.00 97.75 109 PHE A N 1
ATOM 795 C CA . PHE A 1 109 ? -4.569 -8.562 -1.951 1.00 97.75 109 PHE A CA 1
ATOM 796 C C . PHE A 1 109 ? -5.593 -8.906 -0.863 1.00 97.75 109 PHE A C 1
ATOM 798 O O . PHE A 1 109 ? -5.777 -10.083 -0.553 1.00 97.75 109 PHE A O 1
ATOM 805 N N . ALA A 1 110 ? -6.278 -7.907 -0.300 1.00 97.25 110 ALA A N 1
ATOM 806 C CA . ALA A 1 110 ? -7.264 -8.118 0.754 1.00 97.25 110 ALA A CA 1
ATOM 807 C C . ALA A 1 110 ? -8.438 -8.984 0.272 1.00 97.25 110 ALA A C 1
ATOM 809 O O . ALA A 1 110 ? -8.798 -9.949 0.948 1.00 97.25 110 ALA A O 1
ATOM 810 N N . GLU A 1 111 ? -8.973 -8.705 -0.921 1.00 97.06 111 GLU A N 1
ATOM 811 C CA . GLU A 1 111 ? -10.019 -9.523 -1.552 1.00 97.06 111 GLU A CA 1
ATOM 812 C C . GLU A 1 111 ? -9.595 -10.977 -1.739 1.00 97.06 111 GLU A C 1
ATOM 814 O O . GLU A 1 111 ? -10.392 -11.894 -1.541 1.00 97.06 111 GLU A O 1
ATOM 819 N N . LYS A 1 112 ? -8.333 -11.207 -2.110 1.00 97.19 112 LYS A N 1
ATOM 820 C CA . LYS A 1 112 ? -7.847 -12.553 -2.398 1.00 97.19 112 LYS A CA 1
ATOM 821 C C . LYS A 1 112 ? -7.485 -13.347 -1.145 1.00 97.19 112 LYS A C 1
ATOM 823 O O . LYS A 1 112 ? -7.669 -14.565 -1.138 1.00 97.19 112 LYS A O 1
ATOM 828 N N . HIS A 1 113 ? -6.924 -12.692 -0.131 1.00 96.31 113 HIS A N 1
ATOM 829 C CA . HIS A 1 113 ? -6.209 -13.377 0.949 1.00 96.31 113 HIS A CA 1
ATOM 830 C C . HIS A 1 113 ? -6.771 -13.134 2.350 1.00 96.31 113 HIS A C 1
ATOM 832 O O . HIS A 1 113 ? -6.429 -13.890 3.258 1.00 96.31 113 HIS A O 1
ATOM 838 N N . LEU A 1 114 ? -7.617 -12.120 2.554 1.00 95.50 114 LEU A N 1
ATOM 839 C CA . LEU A 1 114 ? -8.103 -11.757 3.891 1.00 95.50 114 LEU A CA 1
ATOM 840 C C . LEU A 1 114 ? -9.569 -12.123 4.146 1.00 95.50 114 LEU A C 1
ATOM 842 O O . LEU A 1 114 ? -10.027 -11.969 5.272 1.00 95.50 114 LEU A O 1
ATOM 846 N N . THR A 1 115 ? -10.286 -12.678 3.166 1.00 94.81 115 THR A N 1
ATOM 847 C CA . THR A 1 115 ? -11.699 -13.086 3.310 1.00 94.81 115 THR A CA 1
ATOM 848 C C . THR A 1 115 ? -11.940 -14.111 4.419 1.00 94.81 115 THR A C 1
ATOM 850 O O . THR A 1 115 ? -13.004 -14.119 5.023 1.00 94.81 115 THR A O 1
ATOM 853 N N . GLY A 1 116 ? -10.945 -14.942 4.748 1.00 92.94 116 GLY A N 1
ATOM 854 C CA . GLY A 1 116 ? -11.012 -15.866 5.889 1.00 92.94 116 GLY A CA 1
ATOM 855 C C . GLY A 1 116 ? -10.839 -15.204 7.264 1.00 92.94 116 GLY A C 1
ATOM 856 O O . GLY A 1 116 ? -10.941 -15.888 8.276 1.00 92.94 116 GLY A O 1
ATOM 857 N N . ARG A 1 117 ? -10.534 -13.901 7.313 1.00 92.81 117 ARG A N 1
ATOM 858 C CA . ARG A 1 117 ? -10.351 -13.114 8.547 1.00 92.81 117 ARG A CA 1
ATOM 859 C C . ARG A 1 117 ? -11.443 -12.061 8.752 1.00 92.81 117 ARG A C 1
ATOM 861 O O . ARG A 1 117 ? -11.465 -11.420 9.795 1.00 92.81 117 ARG A O 1
ATOM 868 N N . GLY A 1 118 ? -12.306 -11.856 7.760 1.00 96.12 118 GLY A N 1
ATOM 869 C CA . GLY A 1 118 ? -13.392 -10.885 7.788 1.00 96.12 118 GLY A CA 1
ATOM 870 C C . GLY A 1 118 ? -13.770 -10.422 6.385 1.00 96.12 118 GLY A C 1
ATOM 871 O O . GLY A 1 118 ? -13.259 -10.932 5.389 1.00 96.12 118 GLY A O 1
ATOM 872 N N . THR A 1 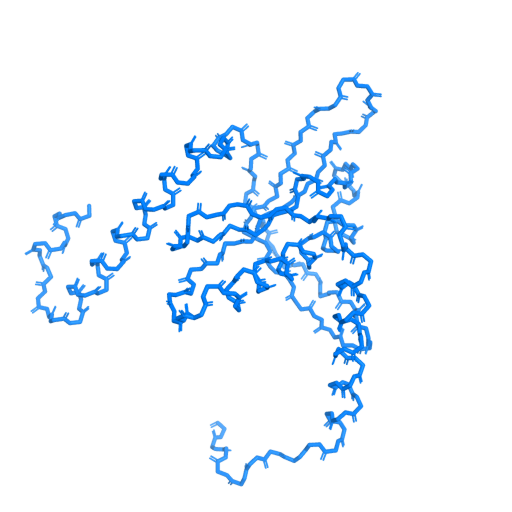119 ? -14.645 -9.423 6.287 1.00 97.56 119 THR A N 1
ATOM 873 C CA . THR A 1 119 ? -15.048 -8.872 4.987 1.00 97.56 119 THR A CA 1
ATOM 874 C C . THR A 1 119 ? -14.083 -7.768 4.543 1.00 97.56 119 THR A C 1
ATOM 876 O O . THR A 1 119 ? -13.985 -6.744 5.229 1.00 97.56 119 THR A O 1
ATOM 879 N N . PRO A 1 120 ? -13.399 -7.906 3.391 1.00 97.31 120 PRO A N 1
ATOM 880 C CA . PRO A 1 120 ? -12.501 -6.874 2.890 1.00 97.31 120 PRO A CA 1
ATOM 881 C C . PRO A 1 120 ? -13.188 -5.510 2.733 1.00 97.31 120 PRO A C 1
ATOM 883 O O . PRO A 1 120 ? -14.311 -5.391 2.228 1.00 97.31 120 PRO A O 1
ATOM 886 N N . ASP A 1 121 ? -12.489 -4.456 3.146 1.00 95.81 121 ASP A N 1
ATOM 887 C CA . ASP A 1 121 ? -12.921 -3.070 3.021 1.00 95.81 121 ASP A CA 1
ATOM 888 C C . ASP A 1 121 ? -11.859 -2.215 2.332 1.00 95.81 121 ASP A C 1
ATOM 890 O O . ASP A 1 121 ? -10.749 -2.028 2.832 1.00 95.81 121 ASP A O 1
ATOM 894 N N . ARG A 1 122 ? -12.233 -1.615 1.199 1.00 94.94 122 ARG A N 1
ATOM 895 C CA . ARG A 1 122 ? -11.383 -0.678 0.452 1.00 94.94 122 ARG A CA 1
ATOM 896 C C . ARG A 1 122 ? -10.901 0.490 1.300 1.00 94.94 122 ARG A C 1
ATOM 898 O O . ARG A 1 122 ? -9.779 0.950 1.119 1.00 94.94 122 ARG A O 1
ATOM 905 N N . LYS A 1 123 ? -11.729 0.961 2.236 1.00 93.94 123 LYS A N 1
ATOM 906 C CA . LYS A 1 123 ? -11.378 2.064 3.138 1.00 93.94 123 LYS A CA 1
ATOM 907 C C . LYS A 1 123 ? -10.355 1.664 4.197 1.00 93.94 123 LYS A C 1
ATOM 909 O O . LYS A 1 123 ? -9.905 2.545 4.912 1.00 93.94 123 LYS A O 1
ATOM 914 N N . LEU A 1 124 ? -10.025 0.377 4.310 1.00 96.25 124 LEU A N 1
ATOM 915 C CA . LEU A 1 124 ? -8.972 -0.161 5.174 1.00 96.25 124 LEU A CA 1
ATOM 916 C C . LEU A 1 124 ? -7.766 -0.669 4.365 1.00 96.25 124 LEU A C 1
ATOM 918 O O . LEU A 1 124 ? -6.873 -1.294 4.923 1.00 96.25 124 LEU A O 1
ATOM 922 N N . CYS A 1 125 ? -7.742 -0.441 3.050 1.00 97.25 125 CYS A N 1
ATOM 923 C CA . CYS A 1 125 ? -6.650 -0.847 2.171 1.00 97.25 125 CYS A CA 1
ATOM 924 C C . CYS A 1 125 ? -5.871 0.389 1.737 1.00 97.25 125 CYS A C 1
ATOM 926 O O . CYS A 1 125 ? -6.393 1.215 0.981 1.00 97.25 125 CYS A O 1
ATOM 928 N N . PHE A 1 126 ? -4.636 0.514 2.220 1.00 96.25 126 PHE A N 1
ATOM 929 C CA . PHE A 1 126 ? -3.856 1.736 2.082 1.00 96.25 126 PHE A CA 1
ATOM 930 C C . PHE A 1 126 ? -2.471 1.507 1.487 1.00 96.25 126 PHE A C 1
ATOM 932 O O . PHE A 1 126 ? -1.823 0.488 1.725 1.00 96.25 126 PHE A O 1
ATOM 939 N N . SER A 1 127 ? -1.974 2.531 0.801 1.00 95.88 127 SER A N 1
ATOM 940 C CA . SER A 1 127 ? -0.540 2.791 0.720 1.00 95.88 127 SER A CA 1
ATOM 941 C C . SER A 1 127 ? -0.178 3.936 1.662 1.00 95.88 127 SER A C 1
ATOM 943 O O . SER A 1 127 ? -0.810 4.996 1.613 1.00 95.88 127 SER A O 1
ATOM 945 N N . PHE A 1 128 ? 0.849 3.740 2.477 1.00 95.31 128 PHE A N 1
ATOM 946 C CA . PHE A 1 128 ? 1.422 4.757 3.347 1.00 95.31 128 PHE A CA 1
ATOM 947 C C . PHE A 1 128 ? 2.668 5.328 2.680 1.00 95.31 128 PHE A C 1
ATOM 949 O O . PHE A 1 128 ? 3.687 4.650 2.582 1.00 95.31 128 PHE A O 1
ATOM 956 N N . ASP A 1 129 ? 2.613 6.574 2.233 1.00 93.06 129 ASP A N 1
ATOM 957 C CA . ASP A 1 129 ? 3.771 7.276 1.700 1.00 93.06 129 ASP A CA 1
ATOM 958 C C . ASP A 1 129 ? 4.500 8.026 2.821 1.00 93.06 129 ASP A C 1
ATOM 960 O O . ASP A 1 129 ? 4.018 9.047 3.315 1.00 93.06 129 ASP A O 1
ATOM 964 N N . VAL A 1 130 ? 5.670 7.514 3.217 1.00 92.62 130 VAL A N 1
ATOM 965 C CA . VAL A 1 130 ? 6.419 8.031 4.370 1.00 92.62 130 VAL A CA 1
ATOM 966 C C . VAL A 1 130 ? 6.937 9.442 4.137 1.00 92.62 130 VAL A C 1
ATOM 968 O O . VAL A 1 130 ? 6.833 10.285 5.021 1.00 92.62 130 VAL A O 1
ATOM 971 N N . PHE A 1 131 ? 7.496 9.721 2.960 1.00 89.25 131 PHE A N 1
ATOM 972 C CA . PHE A 1 131 ? 8.154 11.006 2.723 1.00 89.25 131 PHE A CA 1
ATOM 973 C C . PHE A 1 131 ? 7.182 12.104 2.292 1.00 89.25 131 PHE A C 1
ATOM 975 O O . PHE A 1 131 ? 7.406 13.262 2.643 1.00 89.25 131 PHE A O 1
ATOM 982 N N . ASP A 1 132 ? 6.102 11.760 1.590 1.00 89.00 132 ASP A N 1
ATOM 983 C CA . ASP A 1 132 ? 5.043 12.717 1.230 1.00 89.00 132 ASP A CA 1
ATOM 984 C C . ASP A 1 132 ? 4.062 12.965 2.382 1.00 89.00 132 ASP A C 1
ATOM 986 O O . ASP A 1 132 ? 3.299 13.926 2.368 1.00 89.00 132 ASP A O 1
ATOM 990 N N . GLY A 1 133 ? 4.085 12.087 3.386 1.00 90.00 133 GLY A N 1
ATOM 991 C CA . GLY A 1 133 ? 3.243 12.163 4.568 1.00 90.00 133 GLY A CA 1
ATOM 992 C C . GLY A 1 133 ? 1.771 11.870 4.290 1.00 90.00 133 GLY A C 1
ATOM 993 O O . GLY A 1 133 ? 0.883 12.497 4.864 1.00 90.00 133 GLY A O 1
ATOM 994 N N . ASN A 1 134 ? 1.504 10.930 3.380 1.00 91.25 134 ASN A N 1
ATOM 995 C CA . ASN A 1 134 ? 0.164 10.659 2.873 1.00 91.25 134 ASN A CA 1
ATOM 996 C C . ASN A 1 134 ? -0.270 9.216 3.134 1.00 91.25 134 ASN A C 1
ATOM 998 O O . ASN A 1 134 ? 0.451 8.265 2.840 1.00 91.25 134 ASN A O 1
ATOM 1002 N N . LEU A 1 135 ? -1.508 9.048 3.603 1.00 94.00 135 LEU A N 1
ATOM 1003 C CA . LEU A 1 135 ? -2.179 7.753 3.682 1.00 94.00 135 LEU A CA 1
ATOM 1004 C C . LEU A 1 135 ? -3.259 7.682 2.601 1.00 94.00 135 LEU A C 1
ATOM 1006 O O . LEU A 1 135 ? -4.297 8.338 2.689 1.00 94.00 135 LEU A O 1
ATOM 1010 N N . VAL A 1 136 ? -3.011 6.890 1.563 1.00 94.56 136 VAL A N 1
ATOM 1011 C CA . VAL A 1 136 ? -3.876 6.827 0.381 1.00 94.56 136 VAL A CA 1
ATOM 1012 C C . VAL A 1 136 ? -4.676 5.534 0.402 1.00 94.56 136 VAL A C 1
ATOM 1014 O O . VAL A 1 136 ? -4.107 4.450 0.327 1.00 94.56 136 VAL A O 1
ATOM 1017 N N . ALA A 1 137 ? -6.002 5.647 0.486 1.00 94.88 137 ALA A N 1
ATOM 1018 C CA . ALA A 1 137 ? -6.915 4.507 0.414 1.00 94.88 137 ALA A CA 1
ATOM 1019 C C . ALA A 1 137 ? -7.191 4.071 -1.037 1.00 94.88 137 ALA A C 1
ATOM 1021 O O . ALA A 1 137 ? -7.080 4.865 -1.978 1.00 94.88 137 ALA A O 1
ATOM 1022 N N . ALA A 1 138 ? -7.658 2.834 -1.220 1.00 90.88 138 ALA A N 1
ATOM 1023 C CA . ALA A 1 138 ? -8.182 2.357 -2.499 1.00 90.88 138 ALA A CA 1
ATOM 1024 C C . ALA A 1 138 ? -9.491 3.101 -2.874 1.00 90.88 138 ALA A C 1
ATOM 1026 O O . ALA A 1 138 ? -10.584 2.766 -2.416 1.00 90.88 138 ALA A O 1
ATOM 1027 N N . GLY A 1 139 ? -9.369 4.163 -3.681 1.00 84.31 139 GLY A N 1
ATOM 1028 C CA . GLY A 1 139 ? -10.426 5.160 -3.920 1.00 84.31 139 GLY A CA 1
ATOM 1029 C C . GLY A 1 139 ? -11.490 4.835 -4.987 1.00 84.31 139 GLY A C 1
ATOM 1030 O O . GLY A 1 139 ? -11.662 3.702 -5.431 1.00 84.31 139 GLY A O 1
ATOM 1031 N N . ALA A 1 140 ? -12.232 5.870 -5.409 1.00 68.00 140 ALA A N 1
ATOM 1032 C CA . ALA A 1 140 ? -13.408 5.759 -6.286 1.00 68.00 140 ALA A CA 1
ATOM 1033 C C . ALA A 1 140 ? -13.098 5.309 -7.728 1.00 68.00 140 ALA A C 1
ATOM 1035 O O . ALA A 1 140 ? -13.888 4.583 -8.323 1.00 68.00 140 ALA A O 1
ATOM 1036 N N . SER A 1 141 ? -11.933 5.667 -8.277 1.00 84.00 141 SER A N 1
ATOM 1037 C CA . SER A 1 141 ? -11.493 5.276 -9.630 1.00 84.00 141 SER A CA 1
ATOM 1038 C C . SER A 1 141 ? -10.822 3.896 -9.683 1.00 84.00 141 SER A C 1
ATOM 1040 O O . SER A 1 141 ? -9.972 3.632 -10.535 1.00 84.00 141 SER A O 1
ATOM 1042 N N . ILE A 1 142 ? -11.192 3.003 -8.760 1.00 92.19 142 ILE A N 1
ATOM 1043 C CA . ILE A 1 142 ? -10.570 1.685 -8.627 1.00 92.19 142 ILE A CA 1
ATOM 1044 C C . ILE A 1 142 ? -10.760 0.815 -9.868 1.00 92.19 142 ILE A C 1
ATOM 1046 O O . ILE A 1 142 ? -9.804 0.178 -10.288 1.00 92.19 142 ILE A O 1
ATOM 1050 N N . ALA A 1 143 ? -11.939 0.840 -10.496 1.00 93.50 143 ALA A N 1
ATOM 1051 C CA . ALA A 1 143 ? -12.216 0.027 -11.680 1.00 93.50 143 ALA A CA 1
ATOM 1052 C C . ALA A 1 143 ? -11.263 0.378 -12.833 1.00 93.50 143 ALA A C 1
ATOM 1054 O O . ALA A 1 143 ? -10.622 -0.498 -13.404 1.00 93.50 143 ALA A O 1
ATOM 1055 N N . THR A 1 144 ? -11.083 1.673 -13.109 1.00 94.69 144 THR A N 1
ATOM 1056 C CA . THR A 1 144 ? -10.124 2.146 -14.114 1.00 94.69 144 THR A CA 1
ATOM 1057 C C . THR A 1 144 ? -8.693 1.739 -13.768 1.00 94.69 144 THR A C 1
ATOM 1059 O O . THR A 1 144 ? -7.957 1.303 -14.645 1.00 94.69 144 THR A O 1
ATOM 1062 N N . ARG A 1 145 ? -8.285 1.828 -12.494 1.00 95.06 145 ARG A N 1
ATOM 1063 C CA . ARG A 1 145 ? -6.942 1.392 -12.076 1.00 95.06 145 ARG A CA 1
ATOM 1064 C C . ARG A 1 145 ? -6.747 -0.107 -12.214 1.00 95.06 145 ARG A C 1
ATOM 1066 O O . ARG A 1 145 ? -5.702 -0.506 -12.704 1.00 95.06 145 ARG A O 1
ATOM 1073 N N . ILE A 1 146 ? -7.728 -0.919 -11.830 1.00 96.62 146 ILE A N 1
ATOM 1074 C CA . ILE A 1 146 ? -7.676 -2.371 -12.019 1.00 96.62 146 ILE A CA 1
ATOM 1075 C C . ILE A 1 146 ? -7.521 -2.690 -13.506 1.00 96.62 146 ILE A C 1
ATOM 1077 O O . ILE A 1 146 ? -6.645 -3.477 -13.854 1.00 96.62 146 ILE A O 1
ATOM 1081 N N . ASN A 1 147 ? -8.285 -2.035 -14.384 1.00 97.12 147 ASN A N 1
ATOM 1082 C CA . ASN A 1 147 ? -8.163 -2.228 -15.831 1.00 97.12 147 ASN A CA 1
ATOM 1083 C C . ASN A 1 147 ? -6.772 -1.839 -16.342 1.00 97.12 147 ASN A C 1
ATOM 1085 O O . ASN A 1 147 ? -6.162 -2.610 -17.072 1.00 97.12 147 ASN A O 1
ATOM 1089 N N . ASN A 1 148 ? -6.236 -0.693 -15.915 1.00 96.38 148 ASN A N 1
ATOM 1090 C CA . ASN A 1 148 ? -4.900 -0.250 -16.320 1.00 96.38 148 ASN A CA 1
ATOM 1091 C C . ASN A 1 148 ? -3.797 -1.192 -15.811 1.00 96.38 148 ASN A C 1
ATOM 1093 O O . ASN A 1 148 ? -2.878 -1.508 -16.557 1.00 96.38 148 ASN A O 1
ATOM 1097 N N . ILE A 1 149 ? -3.889 -1.655 -14.558 1.00 96.50 149 ILE A N 1
ATOM 1098 C CA . ILE A 1 149 ? -2.952 -2.633 -13.983 1.00 96.50 149 ILE A CA 1
ATOM 1099 C C . ILE A 1 149 ? -3.036 -3.946 -14.768 1.00 96.50 149 ILE A C 1
ATOM 1101 O O . ILE A 1 149 ? -2.007 -4.502 -15.134 1.00 96.50 149 ILE A O 1
ATOM 1105 N N . THR A 1 150 ? -4.249 -4.421 -15.054 1.00 98.00 150 THR A N 1
ATOM 1106 C CA . THR A 1 150 ? -4.476 -5.664 -15.804 1.00 98.00 150 THR A CA 1
ATOM 1107 C C . THR A 1 150 ? -3.898 -5.561 -17.210 1.00 98.00 150 THR A C 1
ATOM 1109 O O . THR A 1 150 ? -3.092 -6.409 -17.574 1.00 98.00 150 THR A O 1
ATOM 1112 N N . ALA A 1 151 ? -4.216 -4.494 -17.947 1.00 97.69 151 ALA A N 1
ATOM 1113 C CA . ALA A 1 151 ? -3.700 -4.256 -19.293 1.00 97.69 151 ALA A CA 1
ATOM 1114 C C . ALA A 1 151 ? -2.165 -4.174 -19.315 1.00 97.69 151 ALA A C 1
ATOM 1116 O O . ALA A 1 151 ? -1.528 -4.794 -20.161 1.00 97.69 151 ALA A O 1
ATOM 1117 N N . ALA A 1 152 ? -1.556 -3.480 -18.345 1.00 96.31 152 ALA A N 1
ATOM 1118 C CA . ALA A 1 152 ? -0.100 -3.424 -18.223 1.00 96.31 152 ALA A CA 1
ATOM 1119 C C . ALA A 1 152 ? 0.508 -4.810 -17.946 1.00 96.31 152 ALA A C 1
ATOM 1121 O O . ALA A 1 152 ? 1.534 -5.168 -18.520 1.00 96.31 152 ALA A O 1
ATOM 1122 N N . CYS A 1 153 ? -0.121 -5.619 -17.088 1.00 96.62 153 CYS A N 1
ATOM 1123 C CA . CYS A 1 153 ? 0.336 -6.982 -16.840 1.00 96.62 153 CYS A CA 1
ATOM 1124 C C . CYS A 1 153 ? 0.184 -7.888 -18.072 1.00 96.62 153 CYS A C 1
ATOM 1126 O O . CYS A 1 153 ? 1.083 -8.680 -18.338 1.00 96.62 153 CYS A O 1
ATOM 1128 N N . GLU A 1 154 ? -0.898 -7.754 -18.841 1.00 96.25 154 GLU A N 1
ATOM 1129 C CA . GLU A 1 154 ? -1.102 -8.493 -20.095 1.00 96.25 154 GLU A CA 1
ATOM 1130 C C . GLU A 1 154 ? -0.048 -8.128 -21.146 1.00 96.25 154 GLU A C 1
ATOM 1132 O O . GLU A 1 154 ? 0.524 -9.012 -21.788 1.00 96.25 154 GLU A O 1
ATOM 11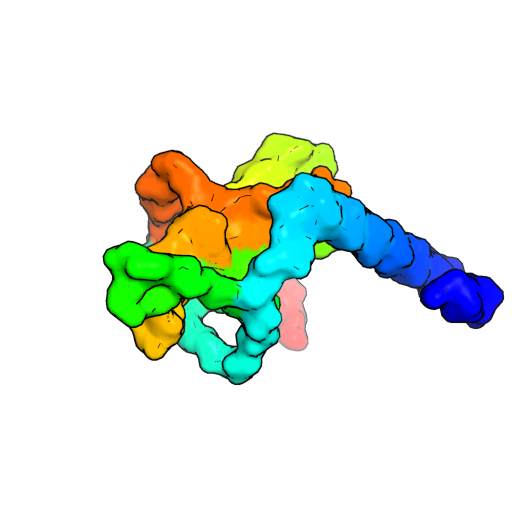37 N N . GLU A 1 155 ? 0.258 -6.836 -21.286 1.00 95.31 155 GLU A N 1
ATOM 1138 C CA . GLU A 1 155 ? 1.301 -6.351 -22.189 1.00 95.31 155 GLU A CA 1
ATOM 1139 C C . GLU A 1 155 ? 2.671 -6.924 -21.809 1.00 95.31 155 GLU A C 1
ATOM 1141 O O . GLU A 1 155 ? 3.373 -7.471 -22.664 1.00 95.31 155 GLU A O 1
ATOM 1146 N N . ILE A 1 156 ? 3.025 -6.886 -20.519 1.00 94.19 156 ILE A N 1
ATOM 1147 C CA . ILE A 1 156 ? 4.268 -7.480 -20.017 1.00 94.19 156 ILE A CA 1
ATOM 1148 C C . ILE A 1 156 ? 4.275 -8.994 -20.260 1.00 94.19 156 ILE A C 1
ATOM 1150 O O . ILE A 1 156 ? 5.276 -9.511 -20.747 1.00 94.19 156 ILE A O 1
ATOM 1154 N N . ALA A 1 157 ? 3.184 -9.715 -19.978 1.00 92.94 157 ALA A N 1
ATOM 1155 C CA . ALA A 1 157 ? 3.098 -11.157 -20.221 1.00 92.94 157 ALA A CA 1
ATOM 1156 C C . ALA A 1 157 ? 3.341 -11.504 -21.697 1.00 92.94 157 ALA A C 1
ATOM 1158 O O . ALA A 1 157 ? 4.077 -12.444 -22.007 1.00 92.94 157 ALA A O 1
ATOM 1159 N N . HIS A 1 158 ? 2.757 -10.725 -22.609 1.00 90.62 158 HIS A N 1
ATOM 1160 C CA . HIS A 1 158 ? 2.945 -10.904 -24.043 1.00 90.62 158 HIS A CA 1
ATOM 1161 C C . HIS A 1 158 ? 4.382 -10.576 -24.476 1.00 90.62 158 HIS A C 1
ATOM 1163 O O . HIS A 1 158 ? 4.992 -11.331 -25.240 1.00 90.62 158 HIS A O 1
ATOM 1169 N N . GLY A 1 159 ? 4.934 -9.470 -23.972 1.00 89.81 159 GLY A N 1
ATOM 1170 C CA . GLY A 1 159 ? 6.281 -9.001 -24.288 1.00 89.81 159 GLY A CA 1
ATOM 1171 C C . GLY A 1 159 ? 7.386 -9.906 -23.745 1.00 89.81 159 GLY A C 1
ATOM 1172 O O . GLY A 1 159 ? 8.385 -10.114 -24.430 1.00 89.81 159 GLY A O 1
ATOM 1173 N N . TRP A 1 160 ? 7.193 -10.511 -22.568 1.00 86.06 160 TRP A N 1
ATOM 1174 C CA . TRP A 1 160 ? 8.216 -11.323 -21.899 1.00 86.06 160 TRP A CA 1
ATOM 1175 C C . TRP A 1 160 ? 8.664 -12.519 -22.738 1.00 86.06 160 TRP A C 1
ATOM 1177 O O . TRP A 1 160 ? 9.844 -12.843 -22.776 1.00 86.06 160 TRP A O 1
ATOM 1187 N N . SER A 1 161 ? 7.736 -13.133 -23.479 1.00 81.69 161 SER A N 1
ATOM 1188 C CA . SER A 1 161 ? 8.044 -14.243 -24.394 1.00 81.69 161 SER A CA 1
ATOM 1189 C C . SER A 1 161 ? 8.992 -13.868 -25.542 1.00 81.69 161 SER A C 1
ATOM 1191 O O . SER A 1 161 ? 9.584 -14.749 -26.159 1.00 81.69 161 SER A O 1
ATOM 1193 N N . LYS A 1 162 ? 9.127 -12.569 -25.834 1.00 86.44 162 LYS A N 1
ATOM 1194 C CA . LYS A 1 162 ? 9.930 -12.016 -26.933 1.00 86.44 162 LYS A CA 1
ATOM 1195 C C . LYS A 1 162 ? 11.174 -11.271 -26.441 1.00 86.44 162 LYS A C 1
ATOM 1197 O O . LYS A 1 162 ? 11.979 -10.842 -27.264 1.00 86.44 162 LYS A O 1
ATOM 1202 N N . ALA A 1 163 ? 11.319 -11.076 -25.131 1.00 84.25 163 ALA A N 1
ATOM 1203 C CA . ALA A 1 163 ? 12.455 -10.377 -24.552 1.00 84.25 163 ALA A CA 1
ATOM 1204 C C . ALA A 1 163 ? 13.684 -11.298 -24.539 1.00 84.25 163 ALA A C 1
ATOM 1206 O O . ALA A 1 163 ? 13.614 -12.427 -24.059 1.00 84.25 163 ALA A O 1
ATOM 1207 N N . SER A 1 164 ? 14.810 -10.806 -25.055 1.00 82.81 164 SER A N 1
ATOM 1208 C CA . SER A 1 164 ? 16.122 -11.430 -24.856 1.00 82.81 164 SER A CA 1
ATOM 1209 C C . SER A 1 164 ? 16.863 -10.655 -23.764 1.00 82.81 164 SER A C 1
ATOM 1211 O O . SER A 1 164 ? 16.766 -9.423 -23.754 1.00 82.81 164 SER A O 1
ATOM 1213 N N . PRO A 1 165 ? 17.557 -11.329 -22.829 1.00 80.25 165 PRO A N 1
ATOM 1214 C CA . PRO A 1 165 ? 18.430 -10.644 -21.885 1.00 80.25 165 PRO A CA 1
ATOM 1215 C C . PRO A 1 165 ? 19.479 -9.815 -22.644 1.00 80.25 165 PRO A C 1
ATOM 1217 O O . PRO A 1 165 ? 19.947 -10.273 -23.686 1.00 80.25 165 PRO A O 1
ATOM 1220 N N . PRO A 1 166 ? 19.841 -8.619 -22.154 1.00 82.56 166 PRO A N 1
ATOM 1221 C CA . PRO A 1 166 ? 21.045 -7.922 -22.591 1.00 8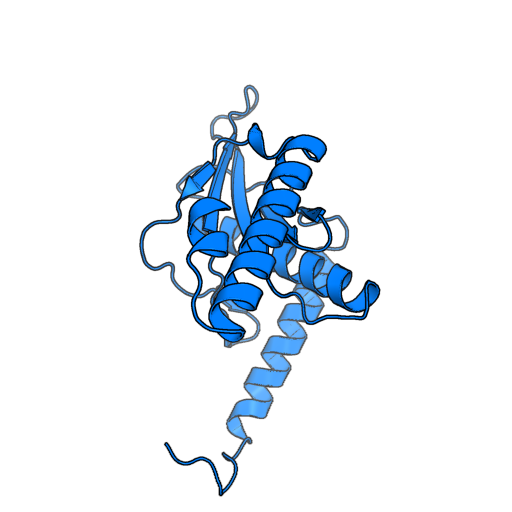2.56 166 PRO A CA 1
ATOM 1222 C C . PRO A 1 166 ? 22.282 -8.830 -22.616 1.00 82.56 166 PRO A C 1
ATOM 1224 O O . PRO A 1 166 ? 22.457 -9.659 -21.722 1.00 82.56 166 PRO A O 1
ATOM 1227 N N . ASP A 1 167 ? 23.141 -8.644 -23.622 1.00 82.88 167 ASP A N 1
ATOM 1228 C CA . ASP A 1 167 ? 24.371 -9.431 -23.814 1.00 82.88 167 ASP A CA 1
ATOM 1229 C C . ASP A 1 167 ? 25.382 -9.268 -22.657 1.00 82.88 167 ASP A C 1
ATOM 1231 O O . ASP A 1 167 ? 26.303 -10.070 -22.527 1.00 82.88 167 ASP A O 1
ATOM 1235 N N . ASP A 1 168 ? 25.215 -8.236 -21.824 1.00 81.94 168 ASP A N 1
ATOM 1236 C CA . ASP A 1 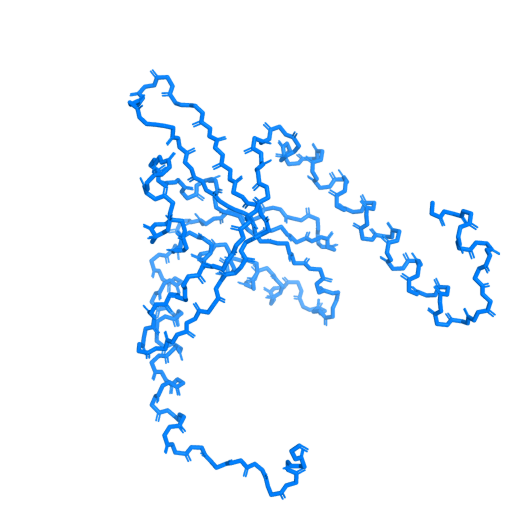168 ? 26.083 -7.838 -20.711 1.00 81.94 168 ASP A CA 1
ATOM 1237 C C . ASP A 1 168 ? 25.510 -8.162 -19.317 1.00 81.94 168 ASP A C 1
ATOM 1239 O O . ASP A 1 168 ? 26.029 -7.690 -18.303 1.00 81.94 168 ASP A O 1
ATOM 1243 N N . LEU A 1 169 ? 24.447 -8.968 -19.236 1.00 71.19 169 LEU A N 1
ATOM 1244 C CA . LEU A 1 169 ? 23.971 -9.504 -17.959 1.00 71.19 169 LEU A CA 1
ATOM 1245 C C . LEU A 1 169 ? 24.900 -10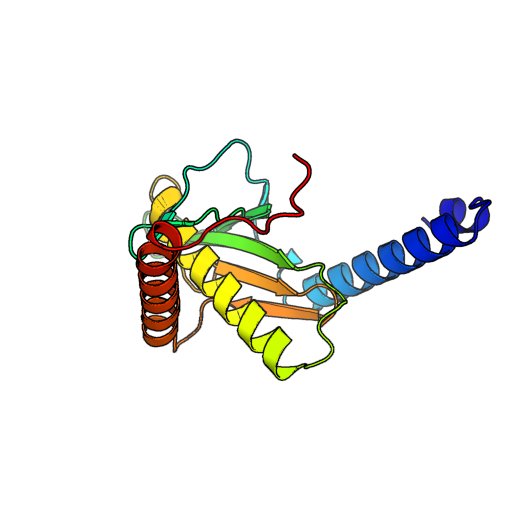.624 -17.473 1.00 71.19 169 LEU A C 1
ATOM 1247 O O . LEU A 1 169 ? 24.652 -11.807 -17.712 1.00 71.19 169 LEU A O 1
ATOM 1251 N N . ASP A 1 170 ? 25.947 -10.237 -16.747 1.00 64.25 170 ASP A N 1
ATOM 1252 C CA . ASP A 1 170 ? 26.695 -11.152 -15.888 1.00 64.25 170 ASP A CA 1
ATOM 1253 C C . ASP A 1 170 ? 25.759 -11.645 -14.768 1.00 64.25 170 ASP A C 1
ATOM 1255 O O . ASP A 1 170 ? 25.188 -10.848 -14.017 1.00 64.25 170 ASP A O 1
ATOM 1259 N N . GLY A 1 171 ? 25.535 -12.962 -14.724 1.00 56.75 171 GLY A N 1
ATOM 1260 C CA . GLY A 1 171 ? 24.667 -13.630 -13.746 1.00 56.75 171 GLY A CA 1
ATOM 1261 C C . GLY A 1 171 ? 25.210 -13.654 -12.323 1.00 56.75 171 GLY A C 1
ATOM 1262 O O . GLY A 1 171 ? 26.445 -13.581 -12.140 1.00 56.75 171 GLY A O 1
#

pLDDT: mean 90.45, std 7.75, range [56.75, 98.0]

Sequence (171 aa):
MEDKLSAATSGWEKTDLEASIEALDRYNATLNQTGANKLDCTALTGSVPPLLIGGLKVRVTPDVTIAKDDPKALDPRVGAVVTMIAKGESSGTKRAEKAKTAAVLVWLFAEKHLTGRGTPDRKLCFSFDVFDGNLVAAGASIATRINNITAACEEIAHGWSKASPPDDLDG

Foldseek 3Di:
DVVVLVVDDDPVSNVVVVLVVLLVVLLVVLCVVVVVVVWPWDADDDDDFADQFLNDRHDQHFGTKTWADDPVDPFTEIFGEHEDSDPPDPDPVVVVVVFLLSLLSRQVVCVVPVVVRGHYDQQRRWYQYRNVSDTDTNDDCSVVSSVVRRVVSNVCVVCVVVDDDPPPPDD

Secondary structure (DSSP, 8-state):
-HHHHHT--SHHHHHHHHHHHHHHHHHHHHHHHHTGGGSEEEE--SPPPPEEETTEEE----SEEEEE--TTSSS-EEEEEEEE-------HHHHHHHHHHHHHHHHHHHHHHSGGGSEEEEEEEEEEETTTTEEEE--TTHHHHHHHHHHHHHHHHHHHTTPPPPTT---

Radius of gyration: 18.94 Å; chains: 1; bounding box: 56×31×47 Å